Protein AF-A0A1D2AIK0-F1 (afdb_monomer)

Sequence (168 aa):
TLYAGLPWPGAHTLSAPTASLQSGNTRNRELCAKPSTPVHLSQRLKHSKLLCWPVDYLPFEWSYPAKQDRILNSGDLVNDIGPVDPSHPRDGFELSEELKTASDEVKRVFSLEFGILRDISDVKRREFVKLVQRHPYDTYSVEYKIAKMTFAVRCMKMIFANDKSART

Organism: Ornithodoros brasiliensis (NCBI:txid888526)

Structure (mmCIF, N/CA/C/O backbone):
data_AF-A0A1D2AIK0-F1
#
_entry.id   AF-A0A1D2AIK0-F1
#
loop_
_atom_site.group_PDB
_atom_site.id
_atom_site.type_symbol
_atom_site.label_atom_id
_atom_site.label_alt_id
_atom_site.label_comp_id
_atom_site.label_asym_id
_atom_site.label_entity_id
_atom_site.label_seq_id
_atom_site.pdbx_PDB_ins_code
_atom_site.Cartn_x
_atom_site.Cartn_y
_atom_site.Cartn_z
_atom_site.occupancy
_atom_site.B_iso_or_equiv
_atom_site.auth_seq_id
_atom_site.auth_comp_id
_atom_site.auth_asym_id
_atom_site.auth_atom_id
_atom_site.pdbx_PDB_model_num
ATOM 1 N N . THR A 1 1 ? 48.379 -41.560 31.886 1.00 42.00 1 THR A N 1
ATOM 2 C CA . THR A 1 1 ? 49.175 -41.194 30.693 1.00 42.00 1 THR A CA 1
ATOM 3 C C . THR A 1 1 ? 48.456 -40.047 29.998 1.00 42.00 1 THR A C 1
ATOM 5 O O . THR A 1 1 ? 47.584 -40.287 29.186 1.00 42.00 1 THR A O 1
ATOM 8 N N . LEU A 1 2 ? 48.507 -38.805 30.491 1.00 41.75 2 LEU A N 1
ATOM 9 C CA . LEU A 1 2 ? 49.609 -37.831 30.396 1.00 41.75 2 LEU A CA 1
ATOM 10 C C . LEU A 1 2 ? 50.283 -37.812 29.018 1.00 41.75 2 LEU A C 1
ATOM 12 O O . LEU A 1 2 ? 51.177 -38.614 28.783 1.00 41.75 2 LEU A O 1
ATOM 16 N N . TYR A 1 3 ? 49.892 -36.853 28.176 1.00 43.47 3 TYR A N 1
ATOM 17 C CA . TYR A 1 3 ? 50.843 -36.047 27.411 1.00 43.47 3 TYR A CA 1
ATOM 18 C C . TYR A 1 3 ? 50.361 -34.594 27.398 1.00 43.47 3 TYR A C 1
ATOM 20 O O . TYR A 1 3 ? 49.226 -34.292 27.040 1.00 43.47 3 TYR A O 1
ATOM 28 N N . ALA A 1 4 ? 51.243 -33.730 27.883 1.00 43.72 4 ALA A N 1
ATOM 29 C CA . ALA A 1 4 ? 51.109 -32.294 28.009 1.00 43.72 4 ALA A CA 1
ATOM 30 C C . ALA A 1 4 ? 52.097 -31.611 27.052 1.00 43.72 4 ALA A C 1
ATOM 32 O O . ALA A 1 4 ? 53.142 -32.183 26.747 1.00 43.72 4 ALA A O 1
ATOM 33 N N . GLY A 1 5 ? 51.796 -30.358 26.699 1.00 37.00 5 GLY A N 1
ATOM 34 C CA . GLY A 1 5 ? 52.757 -29.355 26.224 1.00 37.00 5 GLY A CA 1
ATOM 35 C C . GLY A 1 5 ? 52.9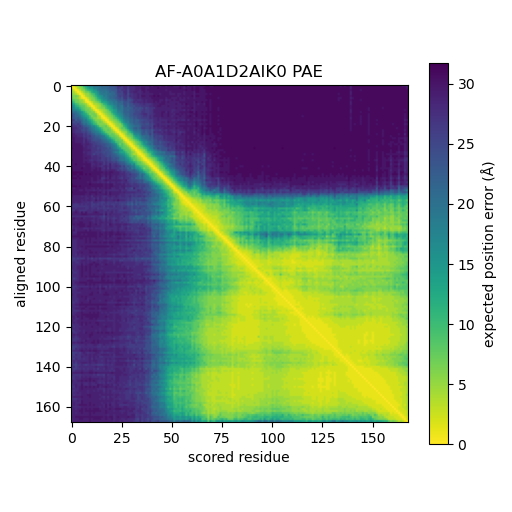46 -29.288 24.706 1.00 37.00 5 GLY A C 1
ATOM 36 O O . GLY A 1 5 ? 52.971 -30.310 24.040 1.00 37.00 5 GLY A O 1
ATOM 37 N N . LEU A 1 6 ? 53.106 -28.130 24.065 1.00 45.69 6 LEU A N 1
ATOM 38 C CA . LEU A 1 6 ? 53.248 -26.727 24.480 1.00 45.69 6 LEU A CA 1
ATOM 39 C C . LEU A 1 6 ? 52.968 -25.853 23.226 1.00 45.69 6 LEU A C 1
ATOM 41 O O . LEU A 1 6 ? 53.153 -26.338 22.108 1.00 45.69 6 LEU A O 1
ATOM 45 N N . PRO A 1 7 ? 52.560 -24.581 23.381 1.00 44.16 7 PRO A N 1
ATOM 46 C CA . PRO A 1 7 ? 52.300 -23.655 22.279 1.00 44.16 7 PRO A CA 1
ATOM 47 C C . PRO A 1 7 ? 53.577 -22.925 21.821 1.00 44.16 7 PRO A C 1
ATOM 49 O O . PRO A 1 7 ? 54.503 -22.735 22.608 1.00 44.16 7 PRO A O 1
ATOM 52 N N . TRP A 1 8 ? 53.605 -22.477 20.562 1.00 39.16 8 TRP A N 1
ATOM 53 C CA . TRP A 1 8 ? 54.673 -21.642 19.985 1.00 39.16 8 TRP A CA 1
ATOM 54 C C . TRP A 1 8 ? 54.121 -20.296 19.453 1.00 39.16 8 TRP A C 1
ATOM 56 O O . TRP A 1 8 ? 52.910 -20.164 19.275 1.00 39.16 8 TRP A O 1
ATOM 66 N N . PRO A 1 9 ? 54.987 -19.274 19.293 1.00 41.31 9 PRO A N 1
ATOM 67 C CA . PRO A 1 9 ? 54.774 -17.904 19.763 1.00 41.31 9 PRO A CA 1
ATOM 68 C C . PRO A 1 9 ? 54.474 -16.903 18.637 1.00 41.31 9 PRO A C 1
ATOM 70 O O . PRO A 1 9 ? 54.675 -17.198 17.463 1.00 41.31 9 PRO A O 1
ATOM 73 N N . GLY A 1 10 ? 54.106 -15.671 19.008 1.00 37.75 10 GLY A N 1
ATOM 74 C CA . GLY A 1 10 ? 54.251 -14.519 18.109 1.00 37.75 10 GLY A CA 1
ATOM 75 C C . GLY A 1 10 ? 53.176 -13.452 18.250 1.00 37.75 10 GLY A C 1
ATOM 76 O O . GLY A 1 10 ? 52.392 -13.234 17.333 1.00 37.75 10 GLY A O 1
ATOM 77 N N . ALA A 1 11 ? 53.138 -12.768 19.395 1.00 39.62 11 ALA A N 1
ATOM 78 C CA . ALA A 1 11 ? 52.410 -11.514 19.527 1.00 39.62 11 ALA A CA 1
ATOM 79 C C . ALA A 1 11 ? 53.192 -10.399 18.815 1.00 39.62 11 ALA A C 1
ATOM 81 O O . ALA A 1 11 ? 54.314 -10.081 19.206 1.00 39.62 11 ALA A O 1
ATOM 82 N N . HIS A 1 12 ? 52.592 -9.778 17.800 1.00 40.75 12 HIS A N 1
ATOM 83 C CA . HIS A 1 12 ? 53.059 -8.504 17.258 1.00 40.75 12 HIS A CA 1
ATOM 84 C C . HIS A 1 12 ? 52.065 -7.415 17.656 1.00 40.75 12 HIS A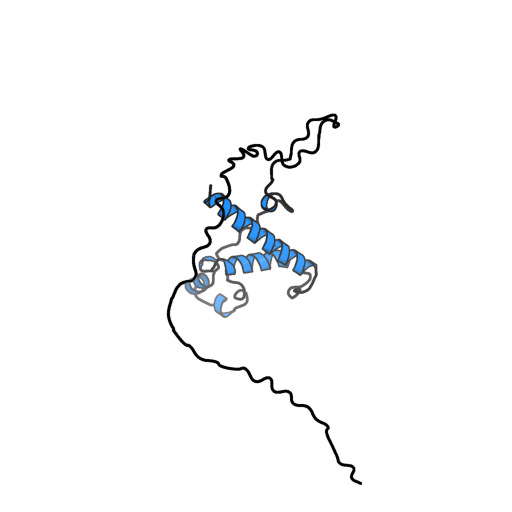 C 1
ATOM 86 O O . HIS A 1 12 ? 51.070 -7.156 16.986 1.00 40.75 12 HIS A O 1
ATOM 92 N N . THR A 1 13 ? 52.339 -6.796 18.800 1.00 43.12 13 THR A N 1
ATOM 93 C CA . THR A 1 13 ? 51.771 -5.512 19.206 1.00 43.12 13 THR A CA 1
ATOM 94 C C . THR A 1 13 ? 52.305 -4.423 18.280 1.00 43.12 13 THR A C 1
ATOM 96 O O . THR A 1 13 ? 53.480 -4.068 18.358 1.00 43.12 13 THR A O 1
ATOM 99 N N . LEU A 1 14 ? 51.455 -3.877 17.410 1.00 36.28 14 LEU A N 1
ATOM 100 C CA . LEU A 1 14 ? 51.745 -2.621 16.721 1.00 36.28 14 LEU A CA 1
ATOM 101 C C . LEU A 1 14 ? 51.377 -1.472 17.663 1.00 36.28 14 LEU A C 1
ATOM 103 O O . LEU A 1 14 ? 50.209 -1.129 17.835 1.00 36.28 14 LEU A O 1
ATOM 107 N N . SER A 1 15 ? 52.396 -0.916 18.316 1.00 36.78 15 SER A N 1
ATOM 108 C CA . SER A 1 15 ? 52.296 0.313 19.095 1.00 36.78 15 SER A CA 1
ATOM 109 C C . SER A 1 15 ? 52.038 1.502 18.169 1.00 36.78 15 SER A C 1
ATOM 111 O O . SER A 1 15 ? 52.828 1.765 17.260 1.00 36.78 15 SER A O 1
ATOM 113 N N . ALA A 1 16 ? 50.970 2.249 18.427 1.00 43.97 16 ALA A N 1
ATOM 114 C CA . ALA A 1 16 ? 50.763 3.567 17.845 1.00 43.97 16 ALA A CA 1
ATOM 115 C C . ALA A 1 16 ? 51.695 4.588 18.525 1.00 43.97 16 ALA A C 1
ATOM 117 O O . ALA A 1 16 ? 51.703 4.656 19.757 1.00 43.97 16 ALA A O 1
ATOM 118 N N . PRO A 1 17 ? 52.450 5.415 17.783 1.00 39.38 17 PRO A N 1
ATOM 119 C CA . PRO A 1 17 ? 53.106 6.567 18.373 1.00 39.38 17 PRO A CA 1
ATOM 120 C C . PRO A 1 17 ? 52.127 7.746 18.418 1.00 39.38 17 PRO A C 1
ATOM 122 O O . PRO A 1 17 ? 51.825 8.378 17.408 1.00 39.38 17 PRO A O 1
ATOM 125 N N . THR A 1 18 ? 51.649 8.067 19.617 1.00 42.75 18 THR A N 1
ATOM 126 C CA . THR A 1 18 ? 51.205 9.420 19.965 1.00 42.75 18 THR A CA 1
ATOM 127 C C . THR A 1 18 ? 52.416 10.346 19.976 1.00 42.75 18 THR A C 1
ATOM 129 O O . THR A 1 18 ? 53.314 10.168 20.798 1.00 42.75 18 THR A O 1
ATOM 132 N N . ALA A 1 19 ? 52.430 11.350 19.101 1.00 36.91 19 ALA A N 1
ATOM 133 C CA . ALA A 1 19 ? 53.359 12.469 19.185 1.00 36.91 19 ALA A CA 1
ATOM 134 C C . ALA A 1 19 ? 52.595 13.794 19.089 1.00 36.91 19 ALA A C 1
ATOM 136 O O . ALA A 1 19 ? 51.736 14.008 18.236 1.00 36.91 19 ALA A O 1
ATOM 137 N N . SER A 1 20 ? 52.915 14.629 20.063 1.00 35.78 20 SER A N 1
ATOM 138 C CA . SER A 1 20 ? 52.330 15.885 20.504 1.00 35.78 20 SER A CA 1
ATOM 139 C C . SER A 1 20 ? 52.386 17.042 19.504 1.00 35.78 20 SER A C 1
ATOM 141 O O . SER A 1 20 ? 53.324 17.173 18.723 1.00 35.78 20 SER A O 1
ATOM 143 N N . LEU A 1 21 ? 51.423 17.956 19.665 1.00 41.22 21 LEU A N 1
ATOM 144 C CA . LEU A 1 21 ? 51.456 19.356 19.233 1.00 41.22 21 LEU A CA 1
ATOM 145 C C . LEU A 1 21 ? 52.812 20.028 19.498 1.00 41.22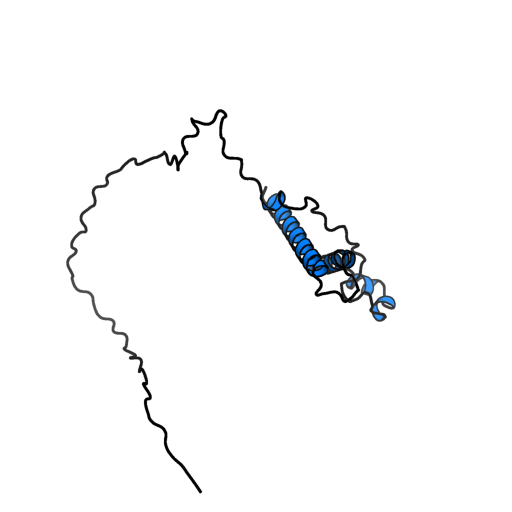 21 LEU A C 1
ATOM 147 O O . LEU A 1 21 ? 53.242 20.076 20.649 1.00 41.22 21 LEU A O 1
ATOM 151 N N . GLN A 1 22 ? 53.382 20.679 18.480 1.00 37.94 22 GLN A N 1
ATOM 152 C CA . GLN A 1 22 ? 54.176 21.895 18.670 1.00 37.94 22 GLN A CA 1
ATOM 153 C C . GLN A 1 22 ? 53.844 22.938 17.596 1.00 37.94 22 GLN A C 1
ATOM 155 O O . GLN A 1 22 ? 54.034 22.740 16.398 1.00 37.94 22 GLN A O 1
ATOM 160 N N . SER A 1 23 ? 53.314 24.054 18.092 1.00 41.62 23 SER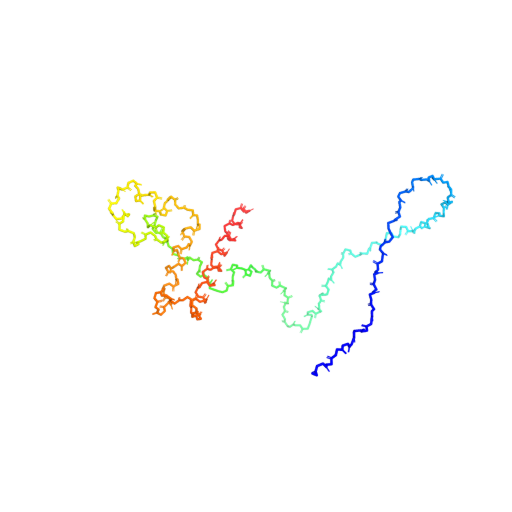 A N 1
ATOM 161 C CA . SER A 1 23 ? 53.246 25.364 17.452 1.00 41.62 23 SER A CA 1
ATOM 162 C C . SER A 1 23 ? 54.658 25.949 17.361 1.00 41.62 23 SER A C 1
ATOM 164 O O . SER A 1 23 ? 55.402 25.875 18.339 1.00 41.62 23 SER A O 1
ATOM 166 N N . GLY A 1 24 ? 55.039 26.533 16.221 1.00 31.89 24 GLY A N 1
ATOM 167 C CA . GLY A 1 24 ? 56.381 27.098 16.085 1.00 31.89 24 GLY A CA 1
ATOM 168 C C . GLY A 1 24 ? 56.753 27.658 14.716 1.00 31.89 24 GLY A C 1
ATOM 169 O O . GLY A 1 24 ? 57.531 27.060 13.992 1.00 31.89 24 GLY A O 1
ATOM 170 N N . ASN A 1 25 ? 56.267 28.869 14.460 1.00 36.59 25 ASN A N 1
ATOM 171 C CA . ASN A 1 25 ? 56.996 29.984 13.851 1.00 36.59 25 ASN A CA 1
ATOM 172 C C . ASN A 1 25 ? 57.391 29.953 12.355 1.00 36.59 25 ASN A C 1
ATOM 174 O O . ASN A 1 25 ? 58.307 29.282 11.891 1.00 36.59 25 ASN A O 1
ATOM 178 N N . THR A 1 26 ? 56.728 30.859 11.640 1.00 47.66 26 THR A N 1
ATOM 179 C CA . THR A 1 26 ? 57.065 31.436 10.341 1.00 47.66 26 THR A CA 1
ATOM 180 C C . THR A 1 26 ? 58.495 31.971 10.276 1.00 47.66 26 THR A C 1
ATOM 182 O O . THR A 1 26 ? 58.862 32.815 11.093 1.00 47.66 26 THR A O 1
ATOM 185 N N . ARG A 1 27 ? 59.246 31.602 9.230 1.00 40.19 27 ARG A N 1
ATOM 186 C CA . ARG A 1 27 ? 60.186 32.505 8.543 1.00 40.19 27 ARG A CA 1
ATOM 187 C C . ARG A 1 27 ? 60.612 31.943 7.182 1.00 40.19 27 ARG A C 1
ATOM 189 O O . ARG A 1 27 ? 61.201 30.876 7.094 1.00 40.19 27 ARG A O 1
ATOM 196 N N . ASN A 1 28 ? 60.290 32.732 6.158 1.00 47.91 28 ASN A N 1
ATOM 197 C CA . ASN A 1 28 ? 60.948 32.877 4.861 1.00 47.91 28 ASN A CA 1
ATOM 198 C C . ASN A 1 28 ? 61.292 31.604 4.081 1.00 47.91 28 ASN A C 1
ATOM 200 O O . ASN A 1 28 ? 62.388 31.061 4.182 1.00 47.91 28 ASN A O 1
ATOM 204 N N . ARG A 1 29 ? 60.396 31.247 3.158 1.00 39.62 29 ARG A N 1
ATOM 205 C CA . ARG A 1 29 ? 60.798 30.596 1.914 1.00 39.62 29 ARG A CA 1
ATOM 206 C C . ARG A 1 29 ? 60.276 31.435 0.757 1.00 39.62 29 ARG A C 1
ATOM 208 O O . ARG A 1 29 ? 59.072 31.641 0.628 1.00 39.62 29 ARG A O 1
ATOM 215 N N . GLU A 1 30 ? 61.217 31.987 0.008 1.00 45.75 30 GLU A N 1
ATOM 216 C CA . GLU A 1 30 ? 61.001 32.884 -1.119 1.00 45.75 30 GLU A CA 1
ATOM 217 C C . GLU A 1 30 ? 59.977 32.312 -2.106 1.00 45.75 30 GLU A C 1
ATOM 219 O O . GLU A 1 30 ? 60.008 31.140 -2.493 1.00 45.75 30 GLU A O 1
ATOM 224 N N . LEU A 1 31 ? 59.039 33.178 -2.478 1.00 47.22 31 LEU A N 1
ATOM 225 C CA . LEU A 1 31 ? 58.018 32.951 -3.484 1.00 47.22 31 LEU A CA 1
ATOM 226 C C . LEU A 1 31 ? 58.689 32.839 -4.857 1.00 47.22 31 LEU A C 1
ATOM 228 O O . LEU A 1 31 ? 58.931 33.848 -5.515 1.00 47.22 31 LEU A O 1
ATOM 232 N N . CYS A 1 32 ? 58.921 31.621 -5.343 1.00 46.16 32 CYS A N 1
ATOM 233 C CA . CYS A 1 32 ? 58.971 31.424 -6.788 1.00 46.16 32 CYS A CA 1
ATOM 234 C C . CYS A 1 32 ? 57.556 31.667 -7.321 1.00 46.16 32 CYS A C 1
ATOM 236 O O . CYS A 1 32 ? 56.657 30.841 -7.135 1.00 46.16 32 CYS A O 1
ATOM 238 N N . ALA A 1 33 ? 57.346 32.832 -7.935 1.00 58.56 33 ALA A N 1
ATOM 239 C CA . ALA A 1 33 ? 56.126 33.139 -8.661 1.00 58.56 33 ALA A CA 1
ATOM 240 C C . ALA A 1 33 ? 55.845 32.002 -9.653 1.00 58.56 33 ALA A C 1
ATOM 242 O O . ALA A 1 33 ? 56.693 31.651 -10.476 1.00 58.56 33 ALA A O 1
ATOM 243 N N . LYS A 1 34 ? 54.653 31.403 -9.559 1.00 55.47 34 LYS A N 1
ATOM 244 C CA . LYS A 1 34 ? 54.175 30.490 -10.599 1.00 55.47 34 LYS A CA 1
ATOM 245 C C . LYS A 1 34 ? 54.177 31.282 -11.912 1.00 55.47 34 LYS A C 1
ATOM 247 O O . LYS A 1 34 ? 53.695 32.417 -11.892 1.00 55.47 34 LYS A O 1
ATOM 252 N N . PRO A 1 35 ? 54.708 30.736 -13.021 1.00 46.72 35 PRO A N 1
ATOM 253 C CA . PRO A 1 35 ? 54.664 31.432 -14.298 1.00 46.72 35 PRO A CA 1
ATOM 254 C C . PRO A 1 35 ? 53.208 31.800 -14.581 1.00 46.72 35 PRO A C 1
ATOM 256 O O . PRO A 1 35 ? 52.327 30.938 -14.484 1.00 46.72 35 PRO A O 1
ATOM 259 N N . SER A 1 36 ? 52.950 33.083 -14.855 1.00 61.22 36 SER A N 1
ATOM 260 C CA . SER A 1 36 ? 51.636 33.504 -15.319 1.00 61.22 36 SER A CA 1
ATOM 261 C C . SER A 1 36 ? 51.382 32.731 -16.602 1.00 61.22 36 SER A C 1
ATOM 263 O O . SER A 1 36 ? 52.070 32.886 -17.612 1.00 61.22 36 SER A O 1
ATOM 265 N N . THR A 1 37 ? 50.448 31.789 -16.533 1.00 55.91 37 THR A N 1
ATOM 266 C CA . THR A 1 37 ? 49.989 31.141 -17.747 1.00 55.91 37 THR A CA 1
ATOM 267 C C . THR A 1 37 ? 49.366 32.244 -18.593 1.00 55.91 37 THR A C 1
ATOM 269 O O . THR A 1 37 ? 48.576 33.041 -18.072 1.00 55.91 37 THR A O 1
ATOM 272 N N . PRO A 1 38 ? 49.763 32.371 -19.870 1.00 49.06 38 PRO A N 1
ATOM 273 C CA . PRO A 1 38 ? 49.149 33.347 -20.743 1.00 49.06 38 PRO A CA 1
ATOM 274 C C . PRO A 1 38 ? 47.653 33.052 -20.754 1.00 49.06 38 PRO A C 1
ATOM 276 O O . PRO A 1 38 ? 47.240 31.909 -20.972 1.00 49.06 38 PRO A O 1
ATOM 279 N N . VAL A 1 39 ? 46.845 34.080 -20.491 1.00 56.09 39 VAL A N 1
ATOM 280 C CA . VAL A 1 39 ? 45.394 34.026 -20.657 1.00 56.09 39 VAL A CA 1
ATOM 281 C C . VAL A 1 39 ? 45.133 33.917 -22.154 1.00 56.09 39 VAL A C 1
ATOM 283 O O . VAL A 1 39 ? 44.826 34.888 -22.838 1.00 56.09 39 VAL A O 1
ATOM 286 N N . HIS A 1 40 ? 45.310 32.716 -22.694 1.00 43.22 40 HIS A N 1
ATOM 287 C CA . HIS A 1 40 ? 44.833 32.392 -24.015 1.00 43.22 40 HIS A CA 1
ATOM 288 C C . HIS A 1 40 ? 43.335 32.169 -23.855 1.00 43.22 40 HIS A C 1
ATOM 290 O O . HIS A 1 40 ? 42.881 31.067 -23.537 1.00 43.22 40 HIS A O 1
ATOM 296 N N . LEU A 1 41 ? 42.566 33.245 -24.045 1.00 56.31 41 LEU A N 1
ATOM 297 C CA . LEU A 1 41 ? 41.144 33.171 -24.346 1.00 56.31 41 LEU A CA 1
ATOM 298 C C . LEU A 1 41 ? 40.996 32.373 -25.641 1.00 56.31 41 LEU A C 1
ATOM 300 O O . LEU A 1 41 ? 40.811 32.922 -26.724 1.00 56.31 41 LEU A O 1
ATOM 304 N N . SER A 1 42 ? 41.081 31.047 -25.548 1.00 43.06 42 SER A N 1
ATOM 305 C CA . SER A 1 42 ? 40.530 30.220 -26.593 1.00 43.06 42 SER A CA 1
ATOM 306 C C . SER A 1 42 ? 39.028 30.351 -26.433 1.00 43.06 42 SER A C 1
ATOM 308 O O . SER A 1 42 ? 38.427 29.756 -25.538 1.00 43.06 42 SER A O 1
ATOM 310 N N . GLN A 1 43 ? 38.434 31.158 -27.301 1.00 55.34 43 GLN A N 1
ATOM 311 C CA . GLN A 1 43 ? 37.066 30.979 -27.752 1.00 55.34 43 GLN A CA 1
ATOM 312 C C . GLN A 1 43 ? 36.935 29.530 -28.265 1.00 55.34 43 GLN A C 1
ATOM 314 O O . GLN A 1 43 ? 36.999 29.268 -29.460 1.00 55.34 43 GLN A O 1
ATOM 319 N N . ARG A 1 44 ? 36.864 28.545 -27.364 1.00 46.03 44 ARG A N 1
ATOM 320 C CA . ARG A 1 44 ? 36.783 27.126 -27.711 1.00 46.03 44 ARG A CA 1
ATOM 321 C C . ARG A 1 44 ? 35.371 26.647 -27.442 1.00 46.03 44 ARG A C 1
ATOM 323 O O . ARG A 1 44 ? 35.010 26.252 -26.344 1.00 46.03 44 ARG A O 1
ATOM 330 N N . LEU A 1 45 ? 34.622 26.700 -28.539 1.00 49.44 45 LEU A N 1
ATOM 331 C CA . LEU A 1 45 ? 33.424 25.933 -28.840 1.00 49.44 45 LEU A CA 1
ATOM 332 C C . LEU A 1 45 ? 32.203 26.207 -27.959 1.00 49.44 45 LEU A C 1
ATOM 334 O O . LEU A 1 45 ? 31.722 25.353 -27.222 1.00 49.44 45 LEU A O 1
ATOM 338 N N . LYS A 1 46 ? 31.539 27.322 -28.277 1.00 50.03 46 LYS A N 1
ATOM 339 C CA . LYS A 1 46 ? 30.069 27.378 -28.336 1.00 50.03 46 LYS A CA 1
ATOM 340 C C . LYS A 1 46 ? 29.514 26.449 -29.432 1.00 50.03 46 LYS A C 1
ATOM 342 O O . LYS A 1 46 ? 28.737 26.889 -30.254 1.00 50.03 46 LYS A O 1
ATOM 347 N N . HIS A 1 47 ? 29.930 25.190 -29.494 1.00 50.88 47 HIS A N 1
ATOM 348 C CA . HIS A 1 47 ? 29.348 24.167 -30.362 1.00 50.88 47 HIS A CA 1
ATOM 349 C C . HIS A 1 47 ? 29.720 22.808 -29.775 1.00 50.88 47 HIS A C 1
ATOM 351 O O . HIS A 1 47 ? 30.491 22.058 -30.370 1.00 50.88 47 HIS A O 1
ATOM 357 N N . SER A 1 48 ? 29.182 22.457 -28.607 1.00 49.06 48 SER A N 1
ATOM 358 C CA . SER A 1 48 ? 29.112 21.046 -28.233 1.00 49.06 48 SER A CA 1
ATOM 359 C C . SER A 1 48 ? 28.060 20.375 -29.124 1.00 49.06 48 SER A C 1
ATOM 361 O O . SER A 1 48 ? 26.979 20.003 -28.674 1.00 49.06 48 SER A O 1
ATOM 363 N N . LYS A 1 49 ? 28.384 20.239 -30.418 1.00 50.72 49 LYS A N 1
ATOM 364 C CA . LYS A 1 49 ? 27.847 19.205 -31.302 1.00 50.72 49 LYS A CA 1
ATOM 365 C C . LYS A 1 49 ? 28.396 17.885 -30.760 1.00 50.72 49 LYS A C 1
ATOM 367 O O . LYS A 1 49 ? 29.338 17.316 -31.300 1.00 50.72 49 LYS A O 1
ATOM 372 N N . LEU A 1 50 ? 27.889 17.487 -29.595 1.00 51.94 50 LEU A N 1
ATOM 373 C CA . LEU A 1 50 ? 28.121 16.185 -28.995 1.00 51.94 50 LEU A CA 1
ATOM 374 C C . LEU A 1 50 ? 27.663 15.164 -30.027 1.00 51.94 50 LEU A C 1
ATOM 376 O O . LEU A 1 50 ? 26.462 15.021 -30.214 1.00 51.94 50 LEU A O 1
ATOM 380 N N . LEU A 1 51 ? 28.617 14.549 -30.729 1.00 53.03 51 LEU A N 1
ATOM 381 C CA . LEU A 1 51 ? 28.449 13.312 -31.493 1.00 53.03 51 LEU A CA 1
ATOM 382 C C . LEU A 1 51 ? 27.064 13.190 -32.154 1.00 53.03 51 LEU A C 1
ATOM 384 O O . LEU A 1 51 ? 26.301 12.272 -31.861 1.00 53.03 51 LEU A O 1
ATOM 388 N N . CYS A 1 52 ? 26.728 14.128 -33.044 1.00 54.91 52 CYS A N 1
ATOM 389 C CA . CYS A 1 52 ? 25.726 13.823 -34.053 1.00 54.91 52 CYS A CA 1
ATOM 390 C C . CYS A 1 52 ? 26.413 12.841 -35.001 1.00 54.91 52 CYS A C 1
ATOM 392 O O . CYS A 1 52 ? 27.256 13.222 -35.809 1.00 54.91 52 CYS A O 1
ATOM 394 N N . TRP A 1 53 ? 26.156 11.547 -34.808 1.00 59.44 53 TRP A N 1
ATOM 395 C CA . TRP A 1 53 ? 26.450 10.563 -35.842 1.00 59.44 53 TRP A CA 1
ATOM 396 C C . TRP A 1 53 ? 25.871 11.096 -37.156 1.00 59.44 53 TRP A C 1
ATOM 398 O O . TRP A 1 53 ? 24.744 11.595 -37.122 1.00 59.44 53 TRP A O 1
ATOM 408 N N . PRO A 1 54 ? 26.612 11.067 -38.274 1.00 67.25 54 PRO A N 1
ATOM 409 C CA . PRO A 1 54 ? 26.105 11.601 -39.527 1.00 67.25 54 PRO A CA 1
ATOM 410 C C . PRO A 1 54 ? 24.879 10.776 -39.920 1.00 67.25 54 PRO A C 1
ATOM 412 O O . PRO A 1 54 ? 24.988 9.593 -40.231 1.00 67.25 54 PRO A O 1
ATOM 415 N N . VAL A 1 55 ? 23.704 11.395 -39.818 1.00 61.75 55 VAL A N 1
ATOM 416 C CA . VAL A 1 55 ? 22.394 10.811 -40.152 1.00 61.75 55 VAL A CA 1
ATOM 417 C C . VAL A 1 55 ? 22.184 10.793 -41.673 1.00 61.75 55 VAL A C 1
ATOM 419 O O . VAL A 1 55 ? 21.233 10.202 -42.164 1.00 61.75 55 VAL A O 1
ATOM 422 N N . ASP A 1 56 ? 23.103 11.381 -42.437 1.00 68.75 56 ASP A N 1
ATOM 423 C CA . ASP A 1 56 ? 22.957 11.703 -43.860 1.00 68.75 56 ASP A CA 1
ATOM 424 C C . ASP A 1 56 ? 22.752 10.488 -44.792 1.00 68.75 56 ASP A C 1
ATOM 426 O O . ASP A 1 56 ? 22.423 10.663 -45.961 1.00 68.75 56 ASP A O 1
ATOM 430 N N . TYR A 1 57 ? 22.936 9.255 -44.304 1.00 78.62 57 TYR A N 1
ATOM 431 C CA . TYR A 1 57 ? 22.694 8.021 -45.067 1.00 78.62 57 TYR A CA 1
ATOM 432 C C . TYR A 1 57 ? 21.272 7.457 -44.910 1.00 78.62 57 TYR A C 1
ATOM 434 O O . TYR A 1 57 ? 20.906 6.513 -45.614 1.00 78.62 57 TYR A O 1
ATOM 442 N N . LEU A 1 58 ? 20.475 7.978 -43.973 1.00 81.00 58 LEU A N 1
ATOM 443 C CA . LEU A 1 58 ? 19.109 7.514 -43.749 1.00 81.00 58 LEU A CA 1
ATOM 444 C C . LEU A 1 58 ? 18.159 8.174 -44.759 1.00 81.00 58 LEU A C 1
ATOM 446 O O . LEU A 1 58 ? 18.223 9.385 -44.960 1.00 81.00 58 LEU A O 1
ATOM 450 N N . PRO A 1 59 ? 17.218 7.420 -45.358 1.00 87.00 59 PRO A N 1
ATOM 451 C CA . PRO A 1 59 ? 16.247 7.974 -46.302 1.00 87.00 59 PRO A CA 1
ATOM 452 C C . PRO A 1 59 ? 15.146 8.812 -45.619 1.00 87.00 59 PRO A C 1
ATOM 454 O O . PRO A 1 59 ? 14.148 9.144 -46.254 1.00 87.00 59 PRO A O 1
ATOM 457 N N . PHE A 1 60 ? 15.287 9.124 -44.327 1.00 83.62 60 PHE A N 1
ATOM 458 C CA . PHE A 1 60 ? 14.331 9.892 -43.534 1.00 83.62 60 PHE A CA 1
ATOM 459 C C . PHE A 1 60 ? 15.038 10.738 -42.467 1.00 83.62 60 PHE A C 1
ATOM 461 O O . PHE A 1 60 ? 16.143 10.420 -42.027 1.00 83.62 60 PHE A O 1
ATOM 468 N N . GLU A 1 61 ? 14.373 11.807 -42.026 1.00 84.06 61 GLU A N 1
ATOM 469 C CA . GLU A 1 61 ? 14.873 12.695 -40.975 1.00 84.06 61 GLU A CA 1
ATOM 470 C C . GLU A 1 61 ? 14.885 11.972 -39.616 1.00 84.06 61 GLU A C 1
ATOM 472 O O . GLU A 1 61 ? 13.837 11.654 -39.049 1.00 84.06 61 GLU A O 1
ATOM 477 N N . TRP A 1 62 ? 16.077 11.696 -39.079 1.00 81.06 62 TRP A N 1
ATOM 478 C CA . TRP A 1 62 ? 16.225 11.160 -37.725 1.00 81.06 62 TRP A CA 1
ATOM 479 C C . TRP A 1 62 ? 16.250 12.298 -36.705 1.00 81.06 62 TRP A C 1
ATOM 481 O O . TRP A 1 62 ? 17.234 13.034 -36.593 1.00 81.06 62 TRP A O 1
ATOM 491 N N . SER A 1 63 ? 15.188 12.402 -35.909 1.00 84.38 63 SER A N 1
ATOM 492 C CA . SER A 1 63 ? 15.151 13.255 -34.721 1.00 84.38 63 SER A CA 1
ATOM 493 C C . SER A 1 63 ? 15.256 12.408 -33.453 1.00 84.38 63 SER A C 1
ATOM 495 O O . SER A 1 63 ? 14.760 11.282 -33.382 1.00 84.38 63 SER A O 1
ATOM 497 N N . TYR A 1 64 ? 15.923 12.939 -32.424 1.00 80.81 64 TYR A N 1
ATOM 498 C CA . TYR A 1 64 ? 15.935 12.278 -31.121 1.00 80.81 64 TYR A CA 1
ATOM 499 C C . TYR A 1 64 ? 14.525 12.357 -30.517 1.00 80.81 64 TYR A C 1
ATOM 501 O O . TYR A 1 64 ? 13.989 13.464 -30.406 1.00 80.81 64 TYR A O 1
ATOM 509 N N . PRO A 1 65 ? 13.915 11.232 -30.103 1.00 85.81 65 PRO A N 1
ATOM 510 C CA . PRO A 1 65 ? 12.573 11.262 -29.545 1.00 85.81 65 PRO A CA 1
ATOM 511 C C . PRO A 1 65 ? 12.550 12.113 -28.274 1.00 85.81 65 PRO A C 1
ATOM 513 O O . PRO A 1 65 ? 13.467 12.060 -27.449 1.00 85.81 65 PRO A O 1
ATOM 516 N N . ALA A 1 66 ? 11.485 12.895 -28.099 1.00 86.69 66 ALA A N 1
ATOM 517 C CA . ALA A 1 66 ? 11.298 13.671 -26.881 1.00 86.69 66 ALA A CA 1
ATOM 518 C C . ALA A 1 66 ? 11.374 12.750 -25.651 1.00 86.69 66 ALA A C 1
ATOM 520 O O . ALA A 1 66 ? 10.873 11.621 -25.664 1.00 86.69 66 ALA A O 1
ATOM 521 N N . LYS A 1 67 ? 12.007 13.226 -24.572 1.00 83.56 67 LYS A N 1
ATOM 522 C CA . LYS A 1 67 ? 12.079 12.464 -23.321 1.00 83.56 67 LYS A CA 1
ATOM 523 C C . LYS A 1 67 ? 10.662 12.265 -22.785 1.00 83.56 67 LYS A C 1
ATOM 525 O O . LYS A 1 67 ? 10.005 13.228 -22.407 1.00 83.56 67 LYS A O 1
ATOM 530 N N . GLN A 1 68 ? 10.212 11.017 -22.752 1.00 84.44 68 GLN A N 1
ATOM 531 C CA . GLN A 1 68 ? 8.937 10.639 -22.152 1.00 84.44 68 GLN A CA 1
ATOM 532 C C . GLN A 1 68 ? 9.121 10.346 -20.661 1.00 84.44 68 GLN A C 1
ATOM 534 O O . GLN A 1 68 ? 10.156 9.810 -20.247 1.00 84.44 68 GLN A O 1
ATOM 539 N N . ASP A 1 69 ? 8.099 10.645 -19.858 1.00 82.88 69 ASP A N 1
ATOM 540 C CA . ASP A 1 69 ? 8.088 10.272 -18.446 1.00 82.88 69 ASP A CA 1
ATOM 541 C C . ASP A 1 69 ? 7.944 8.761 -18.303 1.00 82.88 69 ASP A C 1
ATOM 543 O O . ASP A 1 69 ? 6.852 8.198 -18.376 1.00 82.88 69 ASP A O 1
ATOM 547 N N . ARG A 1 70 ? 9.076 8.097 -18.058 1.00 81.88 70 ARG A N 1
ATOM 548 C CA . ARG A 1 70 ? 9.130 6.640 -17.894 1.00 81.88 70 ARG A CA 1
ATOM 549 C C . ARG A 1 70 ? 8.249 6.156 -16.747 1.00 81.88 70 ARG A C 1
ATOM 551 O O . ARG A 1 70 ? 7.739 5.052 -16.820 1.00 81.88 70 ARG A O 1
ATOM 558 N N . ILE A 1 71 ? 8.055 6.953 -15.698 1.00 79.50 71 ILE A N 1
ATOM 559 C CA . ILE A 1 71 ? 7.249 6.559 -14.532 1.00 79.50 71 ILE A CA 1
ATOM 560 C C . ILE A 1 71 ? 5.753 6.597 -14.866 1.00 79.50 71 ILE A C 1
ATOM 562 O O . ILE A 1 71 ? 5.039 5.645 -14.568 1.00 79.50 71 ILE A O 1
ATOM 566 N N . LEU A 1 72 ? 5.286 7.665 -15.519 1.00 77.44 72 LEU A N 1
ATOM 567 C CA . LEU A 1 72 ? 3.870 7.834 -15.857 1.00 77.44 72 LEU A CA 1
ATOM 568 C C . LEU A 1 72 ? 3.443 6.879 -16.979 1.00 77.44 72 LEU A C 1
ATOM 570 O O . LEU A 1 72 ? 2.409 6.226 -16.863 1.00 77.44 72 LEU A O 1
ATOM 574 N N . ASN A 1 73 ? 4.287 6.734 -18.004 1.00 78.75 73 ASN A N 1
ATOM 575 C CA . ASN A 1 73 ? 3.955 6.012 -19.233 1.00 78.75 73 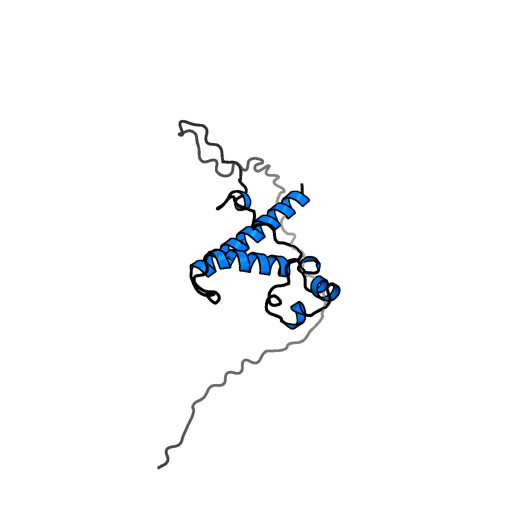ASN A CA 1
ATOM 576 C C . ASN A 1 73 ? 4.386 4.535 -19.232 1.00 78.75 73 ASN A C 1
ATOM 578 O O . ASN A 1 73 ? 4.232 3.863 -20.248 1.00 78.75 73 ASN A O 1
ATOM 582 N N . SER A 1 74 ? 4.970 4.019 -18.144 1.00 75.25 74 SER A N 1
ATOM 583 C CA . SER A 1 74 ? 5.346 2.600 -18.065 1.00 75.25 74 SER A CA 1
ATOM 584 C C . SER A 1 74 ? 4.252 1.725 -17.468 1.00 75.25 74 SER A C 1
ATOM 586 O O . SER A 1 74 ? 3.524 2.133 -16.556 1.00 75.25 74 SER A O 1
ATOM 588 N N . GLY A 1 75 ? 4.239 0.473 -17.934 1.00 76.31 75 GLY A N 1
ATOM 589 C CA . GLY A 1 75 ? 3.449 -0.611 -17.369 1.00 76.31 75 GLY A CA 1
ATOM 590 C C . GLY A 1 75 ? 1.954 -0.441 -17.605 1.00 76.31 75 GLY A C 1
ATOM 591 O O . GLY A 1 75 ? 1.523 -0.011 -18.671 1.00 76.31 75 GLY A O 1
ATOM 592 N N . ASP A 1 76 ? 1.181 -0.815 -16.592 1.00 75.56 76 ASP A N 1
ATOM 593 C CA . ASP A 1 76 ? -0.264 -0.640 -16.569 1.00 75.56 76 ASP A CA 1
ATOM 594 C C . ASP A 1 76 ? -0.621 0.848 -16.371 1.00 75.56 76 ASP A C 1
ATOM 596 O O . ASP A 1 76 ? -0.054 1.534 -15.507 1.00 75.56 76 ASP A O 1
ATOM 600 N N . LEU A 1 77 ? -1.542 1.346 -17.201 1.00 75.88 77 LEU A N 1
ATOM 601 C CA . LEU A 1 77 ? -2.074 2.711 -17.132 1.00 75.88 77 LEU A CA 1
ATOM 602 C C . LEU A 1 77 ? -3.196 2.841 -16.089 1.00 75.88 77 LEU A C 1
ATOM 604 O O . LEU A 1 77 ? -3.652 3.953 -15.815 1.00 75.88 77 LEU A O 1
ATOM 608 N N . VAL A 1 78 ? -3.626 1.732 -15.478 1.00 78.94 78 VAL A N 1
ATOM 609 C CA . VAL A 1 78 ? -4.542 1.750 -14.336 1.00 78.94 78 VAL A CA 1
ATOM 610 C C . VAL A 1 78 ? -3.801 2.271 -13.105 1.00 78.94 78 VAL A C 1
ATOM 612 O O . VAL A 1 78 ? -3.076 1.550 -12.416 1.00 78.94 78 VAL A O 1
ATOM 615 N N . ASN A 1 79 ? -3.994 3.561 -12.839 1.00 72.00 79 ASN A N 1
ATOM 616 C CA . ASN A 1 79 ? -3.440 4.238 -11.668 1.00 72.00 79 ASN A CA 1
ATOM 617 C C . ASN A 1 79 ? -4.338 4.111 -10.432 1.00 72.00 79 ASN A C 1
ATOM 619 O O . ASN A 1 79 ? -3.867 4.331 -9.319 1.00 72.00 79 ASN A O 1
ATOM 623 N N . ASP A 1 80 ? -5.615 3.776 -10.622 1.00 77.88 80 ASP A N 1
ATOM 624 C CA . ASP A 1 80 ? -6.567 3.720 -9.523 1.00 77.88 80 ASP A CA 1
ATOM 625 C C . ASP A 1 80 ? -6.425 2.409 -8.736 1.00 77.88 80 ASP A C 1
ATOM 627 O O . ASP A 1 80 ? -6.333 1.309 -9.289 1.00 77.88 80 ASP A O 1
ATOM 631 N N . ILE A 1 81 ? -6.370 2.553 -7.417 1.00 81.12 81 ILE A N 1
ATOM 632 C CA . ILE A 1 81 ? -6.294 1.456 -6.446 1.00 81.12 81 ILE A CA 1
ATOM 633 C C . ILE A 1 81 ? -7.706 1.132 -5.918 1.00 81.12 81 ILE A C 1
ATOM 635 O O . ILE A 1 81 ? -7.892 0.163 -5.190 1.00 81.12 81 ILE A O 1
ATOM 639 N N . GLY A 1 82 ? -8.712 1.903 -6.339 1.00 83.38 82 GLY A N 1
ATOM 640 C CA . GLY A 1 82 ? -10.094 1.786 -5.910 1.00 83.38 82 GLY A CA 1
ATOM 641 C C . GLY A 1 82 ? -10.396 2.702 -4.719 1.00 83.38 82 GLY A C 1
ATOM 642 O O . GLY A 1 82 ? -9.498 3.030 -3.919 1.00 83.38 82 GLY A O 1
ATOM 643 N N . PRO A 1 83 ? -11.654 3.158 -4.595 1.00 86.62 83 PRO A N 1
ATOM 644 C CA . PRO A 1 83 ? -12.105 3.898 -3.427 1.00 86.62 83 PRO A CA 1
ATOM 645 C C . PRO A 1 83 ? -12.155 2.975 -2.205 1.00 86.62 83 PRO A C 1
ATOM 647 O O . PRO A 1 83 ? -12.413 1.783 -2.332 1.00 86.62 83 PRO A O 1
ATOM 650 N N . VAL A 1 84 ? -11.918 3.541 -1.022 1.00 89.62 84 VAL A N 1
ATOM 651 C CA . VAL A 1 84 ? -12.125 2.854 0.260 1.00 89.62 84 VAL A CA 1
ATOM 652 C C . VAL A 1 84 ? -13.125 3.649 1.071 1.00 89.62 84 VAL A C 1
ATOM 654 O O . VAL A 1 84 ? -13.041 4.878 1.112 1.00 89.62 84 VAL A O 1
ATOM 657 N N . ASP A 1 85 ? -14.067 2.939 1.684 1.00 91.75 85 ASP A N 1
ATOM 658 C CA . ASP A 1 85 ? -15.068 3.535 2.556 1.00 91.75 85 ASP A CA 1
ATOM 659 C C . ASP A 1 85 ? -14.397 4.047 3.847 1.00 91.75 85 ASP A C 1
ATOM 661 O O . ASP A 1 85 ? -13.789 3.253 4.572 1.00 91.75 85 ASP A O 1
ATOM 665 N N . PRO A 1 86 ? -14.479 5.354 4.163 1.00 90.00 86 PRO A N 1
ATOM 666 C CA . PRO A 1 86 ? -13.919 5.904 5.398 1.00 90.00 86 PRO A CA 1
ATOM 667 C C . PRO A 1 86 ? -14.577 5.343 6.666 1.00 90.00 86 PRO A C 1
ATOM 669 O O . PRO A 1 86 ? -13.986 5.432 7.743 1.00 90.00 86 PRO A O 1
ATOM 672 N N . SER A 1 87 ? -15.776 4.761 6.560 1.00 92.19 87 SER A N 1
ATOM 673 C CA . SER A 1 87 ? -16.457 4.138 7.696 1.00 92.19 87 SER A CA 1
ATOM 674 C C . SER A 1 87 ? -15.840 2.794 8.106 1.00 92.19 87 SER A C 1
ATOM 676 O O . SER A 1 87 ? -16.065 2.328 9.225 1.00 92.19 87 SER A O 1
ATOM 678 N N . HIS A 1 88 ? -15.023 2.189 7.232 1.00 92.56 88 HIS A N 1
ATOM 679 C CA . HIS A 1 88 ? -14.407 0.888 7.480 1.00 92.56 88 HIS A CA 1
ATOM 680 C C . HIS A 1 88 ? -13.481 0.950 8.707 1.00 92.56 88 HIS A C 1
ATOM 682 O O . HIS A 1 88 ? -12.772 1.946 8.886 1.00 92.56 88 HIS A O 1
ATOM 688 N N . PRO A 1 89 ? -13.458 -0.075 9.577 1.00 93.69 89 PRO A N 1
ATOM 689 C CA . PRO A 1 89 ? -12.529 -0.119 10.700 1.00 93.69 89 PRO A CA 1
ATOM 690 C C . PRO A 1 89 ? -11.081 -0.255 10.216 1.00 93.69 89 PRO A C 1
ATOM 692 O O . PRO A 1 89 ? -10.801 -0.790 9.142 1.00 93.69 89 PRO A O 1
ATOM 695 N N . ARG A 1 90 ? -10.129 0.188 11.040 1.00 93.31 90 ARG A N 1
ATOM 696 C CA . ARG A 1 90 ? -8.700 -0.014 10.759 1.00 93.31 90 ARG A CA 1
ATOM 697 C C . ARG A 1 90 ? -8.344 -1.500 10.637 1.00 93.31 90 ARG A C 1
ATOM 699 O O . ARG A 1 90 ? -8.959 -2.370 11.263 1.00 93.31 90 ARG A O 1
ATOM 706 N N . ASP A 1 91 ? -7.284 -1.767 9.874 1.00 91.06 91 ASP A N 1
ATOM 707 C CA . ASP A 1 91 ? -6.674 -3.091 9.742 1.00 91.06 91 ASP A CA 1
ATOM 708 C C . ASP A 1 91 ? -6.450 -3.720 11.139 1.00 91.06 91 ASP A C 1
ATOM 710 O O . ASP A 1 91 ? -5.797 -3.141 12.007 1.00 91.06 91 ASP A O 1
ATOM 714 N N . GLY A 1 92 ? -7.061 -4.888 11.369 1.00 89.25 92 GLY A N 1
ATOM 715 C CA . GLY A 1 92 ? -6.917 -5.679 12.599 1.00 89.25 92 GLY A CA 1
ATOM 716 C C . GLY A 1 92 ? -8.078 -5.562 13.592 1.00 89.25 92 GLY A C 1
ATOM 717 O O . GLY A 1 92 ? -8.242 -6.449 14.427 1.00 89.25 92 GLY A O 1
ATOM 718 N N . PHE A 1 93 ? -8.937 -4.547 13.465 1.00 91.38 93 PHE A N 1
ATOM 719 C CA . PHE A 1 93 ? -10.076 -4.347 14.373 1.00 91.38 93 PHE A CA 1
ATOM 720 C C . PHE A 1 93 ? -11.385 -4.995 13.895 1.00 91.38 93 PHE A C 1
ATOM 722 O O . PHE A 1 93 ? -12.341 -5.091 14.661 1.00 91.38 93 PHE A O 1
ATOM 729 N N . GLU A 1 94 ? -11.420 -5.509 12.666 1.00 88.44 94 GLU A N 1
ATOM 730 C CA . GLU A 1 94 ? -12.601 -6.133 12.039 1.00 88.44 94 GLU A CA 1
ATOM 731 C C . GLU A 1 94 ? -13.187 -7.309 12.840 1.00 88.44 94 GLU A C 1
ATOM 733 O O . GLU A 1 94 ? -14.397 -7.528 12.835 1.00 88.44 94 GLU A O 1
ATOM 738 N N . LEU A 1 95 ? -12.337 -8.068 13.537 1.00 88.38 95 LEU A N 1
ATOM 739 C CA . LEU A 1 95 ? -12.733 -9.265 14.288 1.00 88.38 95 LEU A CA 1
ATOM 740 C C . LEU A 1 95 ? -12.954 -8.998 15.784 1.00 88.38 95 LEU A C 1
ATOM 742 O O . LEU A 1 95 ? -13.171 -9.936 16.544 1.00 88.38 95 LEU A O 1
ATOM 746 N N . SER A 1 96 ? -12.875 -7.743 16.229 1.00 92.25 96 SER A N 1
ATOM 747 C CA . SER A 1 96 ? -13.010 -7.422 17.651 1.00 92.25 96 SER A CA 1
ATOM 748 C C . SER A 1 96 ? -14.482 -7.381 18.081 1.00 92.25 96 SER A C 1
ATOM 750 O O . SER A 1 96 ? -15.263 -6.554 17.616 1.00 92.25 96 SER A O 1
ATOM 752 N N . GLU A 1 97 ? -14.873 -8.282 18.986 1.00 93.69 97 GLU A N 1
ATOM 753 C CA . GLU A 1 97 ? -16.244 -8.336 19.529 1.00 93.69 97 GLU A CA 1
ATOM 754 C C . GLU A 1 97 ? -16.572 -7.111 20.398 1.00 93.69 97 GLU A C 1
ATOM 756 O O . GLU A 1 97 ? -17.690 -6.591 20.379 1.00 93.69 97 GLU A O 1
ATOM 761 N N . GLU A 1 98 ? -15.560 -6.583 21.087 1.00 92.69 98 GLU A N 1
ATOM 762 C CA . GLU A 1 98 ? -15.668 -5.363 21.890 1.00 92.69 98 GLU A CA 1
ATOM 763 C C . GLU A 1 98 ? -16.067 -4.161 21.033 1.00 92.69 98 GLU A C 1
ATOM 765 O O . GLU A 1 98 ? -16.948 -3.387 21.403 1.00 92.69 98 GLU A O 1
ATOM 770 N N . LEU A 1 99 ? -15.482 -4.029 19.838 1.00 93.19 99 LEU A N 1
ATOM 771 C CA . LEU A 1 99 ? -15.782 -2.910 18.952 1.00 93.19 99 LEU A CA 1
ATOM 772 C C . LEU A 1 99 ? -17.184 -3.015 18.351 1.00 93.19 99 LEU A C 1
ATOM 774 O O . LEU A 1 99 ? -17.808 -1.990 18.094 1.00 93.19 99 LEU A O 1
ATOM 778 N N . LYS A 1 100 ? -17.721 -4.229 18.173 1.00 91.44 100 LYS A N 1
ATOM 779 C CA . LYS A 1 100 ? -19.116 -4.424 17.744 1.00 91.44 100 LYS A CA 1
ATOM 780 C C . LYS A 1 100 ? -20.102 -3.958 18.819 1.00 91.44 100 LYS A C 1
ATOM 782 O O . LYS A 1 100 ? -21.121 -3.351 18.480 1.00 91.44 100 LYS A O 1
ATOM 787 N N . THR A 1 101 ? -19.774 -4.197 20.089 1.00 95.56 101 THR A N 1
ATOM 788 C CA . THR A 1 101 ? -20.606 -3.848 21.257 1.00 95.56 101 THR A CA 1
ATOM 789 C C . THR A 1 101 ? -20.432 -2.389 21.698 1.00 95.56 101 THR A C 1
ATOM 791 O O . THR A 1 101 ? -21.314 -1.827 22.343 1.00 95.56 101 THR A O 1
ATOM 794 N N . ALA A 1 102 ? -19.319 -1.755 21.329 1.00 94.56 102 ALA A N 1
ATOM 795 C CA . ALA A 1 102 ? -19.006 -0.380 21.694 1.00 94.56 102 ALA A CA 1
ATOM 796 C C . ALA A 1 102 ? -20.015 0.651 21.149 1.00 94.56 102 ALA A C 1
ATOM 798 O O . ALA A 1 102 ? -20.731 0.414 20.168 1.00 94.56 102 ALA A O 1
ATOM 799 N N . SER A 1 103 ? -20.025 1.829 21.781 1.00 97.06 103 SER A N 1
ATOM 800 C CA . SER A 1 103 ? -20.809 2.982 21.335 1.00 97.06 103 SER A CA 1
ATOM 801 C C . SER A 1 103 ? -20.346 3.490 19.968 1.00 97.06 103 SER A C 1
ATOM 803 O O . SER A 1 103 ? -19.192 3.310 19.565 1.00 97.06 103 SER A O 1
ATOM 805 N N . ASP A 1 104 ? -21.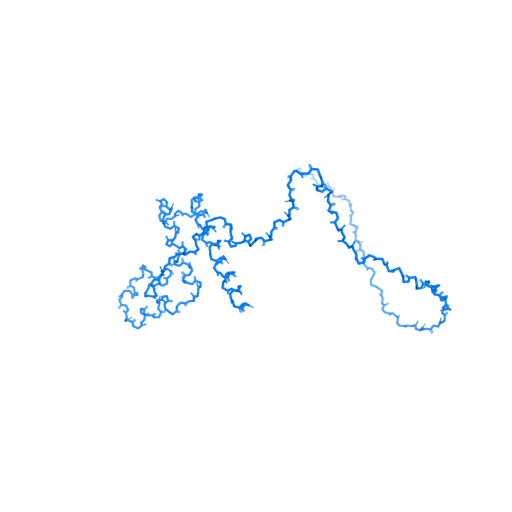248 4.165 19.257 1.00 94.31 104 ASP A N 1
ATOM 806 C CA . ASP A 1 104 ? -20.986 4.654 17.900 1.00 94.31 104 ASP A CA 1
ATOM 807 C C . ASP A 1 104 ? -19.830 5.661 17.854 1.00 94.31 104 ASP A C 1
ATOM 809 O O . ASP A 1 104 ? -19.040 5.663 16.911 1.00 94.31 104 ASP A O 1
ATOM 813 N N . GLU A 1 105 ? -19.660 6.460 18.911 1.00 95.56 105 GLU A N 1
ATOM 814 C CA . GLU A 1 105 ? -18.527 7.378 19.046 1.00 95.56 105 GLU A CA 1
ATOM 815 C C . GLU A 1 105 ? -17.186 6.635 19.068 1.00 95.56 105 GLU A C 1
ATOM 817 O O . GLU A 1 105 ? -16.244 7.037 18.384 1.00 95.56 105 GLU A O 1
ATOM 822 N N . VAL A 1 106 ? -17.107 5.520 19.803 1.00 94.69 106 VAL A N 1
ATOM 823 C CA . VAL A 1 106 ? -15.896 4.693 19.877 1.00 94.69 106 VAL A CA 1
ATOM 824 C C . VAL A 1 106 ? -15.642 4.018 18.533 1.00 94.69 106 VAL A C 1
ATOM 826 O O . VAL A 1 106 ? -14.524 4.088 18.025 1.00 94.69 106 VAL A O 1
ATOM 829 N N . LYS A 1 107 ? -16.673 3.444 17.900 1.00 94.31 107 LYS A N 1
ATOM 830 C CA . LYS A 1 107 ? -16.565 2.861 16.550 1.00 94.31 107 LYS A CA 1
ATOM 831 C C . LYS A 1 107 ? -16.013 3.863 15.542 1.00 94.31 107 LYS A C 1
ATOM 833 O O . LYS A 1 107 ? -15.143 3.512 14.749 1.00 94.31 107 LYS A O 1
ATOM 838 N N . ARG A 1 108 ? -16.456 5.120 15.625 1.00 94.31 108 ARG A N 1
ATOM 839 C CA . ARG A 1 108 ? -15.980 6.197 14.759 1.00 94.31 108 ARG A CA 1
ATOM 840 C C . ARG A 1 108 ? -14.494 6.500 14.969 1.00 94.31 108 ARG A C 1
ATOM 842 O O . ARG A 1 108 ? -13.774 6.664 14.000 1.00 94.31 108 ARG A O 1
ATOM 849 N N . VAL A 1 109 ? -13.987 6.512 16.201 1.00 94.69 109 VAL A N 1
ATOM 850 C CA . VAL A 1 109 ? -12.545 6.735 16.456 1.00 94.69 109 VAL A CA 1
ATOM 851 C C . VAL A 1 109 ? -11.666 5.640 15.825 1.00 94.69 109 VAL A C 1
ATOM 853 O O . VAL A 1 109 ? -10.549 5.910 15.370 1.00 94.69 109 VAL A O 1
ATOM 856 N N . PHE A 1 110 ? -12.176 4.408 15.768 1.00 94.44 110 PHE A N 1
ATOM 857 C CA . PHE A 1 110 ? -11.496 3.263 15.154 1.00 94.44 110 PHE A CA 1
ATOM 858 C C . PHE A 1 110 ? -11.752 3.109 13.648 1.00 94.44 110 PHE A C 1
ATOM 860 O O . PHE A 1 110 ? -11.195 2.189 13.040 1.00 94.44 110 PHE A O 1
ATOM 867 N N . SER A 1 111 ? -12.540 3.993 13.031 1.00 94.88 111 SER A N 1
ATOM 868 C CA . SER A 1 111 ? -12.730 4.000 11.582 1.00 94.88 111 SER A CA 1
ATOM 869 C C . SER A 1 111 ? -11.517 4.589 10.853 1.00 94.88 111 SER A C 1
ATOM 871 O O . SER A 1 111 ? -10.623 5.210 11.447 1.00 94.88 111 SER A O 1
ATOM 873 N N . LEU A 1 112 ? -11.477 4.379 9.538 1.00 95.12 112 LEU A N 1
ATOM 874 C CA . LEU A 1 112 ? -10.480 4.964 8.647 1.00 95.12 112 LEU A CA 1
ATOM 875 C C . LEU A 1 112 ? -10.609 6.486 8.523 1.00 95.12 112 LEU A C 1
ATOM 877 O O . LEU A 1 112 ? -9.614 7.131 8.203 1.00 95.12 112 LEU A O 1
ATOM 881 N N . GLU A 1 113 ? -11.775 7.065 8.823 1.00 94.31 113 GLU A N 1
ATOM 882 C CA . GLU A 1 113 ? -11.991 8.519 8.871 1.00 94.31 113 GLU A CA 1
ATOM 883 C C . GLU A 1 113 ? -10.995 9.212 9.815 1.00 94.31 113 GLU A C 1
ATOM 885 O O . GLU A 1 113 ? -10.421 10.244 9.472 1.00 94.31 113 GLU A O 1
ATOM 890 N N . PHE A 1 114 ? -10.737 8.609 10.979 1.00 94.44 114 PHE A N 1
ATOM 891 C CA . PHE A 1 114 ? -9.760 9.093 11.964 1.00 94.44 114 PHE A CA 1
ATOM 892 C C . PHE A 1 114 ? -8.377 8.435 11.799 1.00 94.44 114 PHE A C 1
ATOM 894 O O . PHE A 1 114 ? -7.474 8.637 12.620 1.00 94.44 114 PHE A O 1
ATOM 901 N N . GLY A 1 115 ? -8.213 7.606 10.766 1.00 90.88 115 GLY A N 1
ATOM 902 C CA . GLY A 1 115 ? -6.990 6.889 10.429 1.00 90.88 115 GLY A CA 1
ATOM 903 C C . GLY A 1 115 ? -5.916 7.776 9.807 1.00 90.88 115 GLY A C 1
ATOM 904 O O . GLY A 1 115 ? -6.186 8.838 9.249 1.00 90.88 115 GLY A O 1
ATOM 905 N N . ILE A 1 116 ? -4.664 7.322 9.877 1.00 93.56 116 ILE A N 1
ATOM 906 C CA . ILE A 1 116 ? -3.575 7.941 9.108 1.00 93.56 116 ILE A CA 1
ATOM 907 C C . ILE A 1 116 ? -3.531 7.367 7.686 1.00 93.56 116 ILE A C 1
ATOM 909 O O . ILE A 1 116 ? -4.056 6.289 7.417 1.00 93.56 116 ILE A O 1
ATOM 913 N N . LEU A 1 117 ? -2.821 8.035 6.769 1.00 90.06 117 LEU A N 1
ATOM 914 C CA . LEU A 1 117 ? -2.656 7.569 5.380 1.00 90.06 117 LEU A CA 1
ATOM 915 C C . LEU A 1 117 ? -2.144 6.123 5.275 1.00 90.06 117 LEU A C 1
ATOM 917 O O . LEU A 1 117 ? -2.491 5.402 4.339 1.00 90.06 117 LEU A O 1
ATOM 921 N N . ARG A 1 118 ? -1.322 5.693 6.240 1.00 91.94 118 ARG A N 1
ATOM 922 C CA . ARG A 1 118 ? -0.839 4.314 6.322 1.00 91.94 118 ARG A CA 1
ATOM 923 C C . ARG A 1 118 ? -1.978 3.321 6.549 1.00 91.94 118 ARG A C 1
ATOM 925 O O . ARG A 1 118 ? -1.995 2.307 5.866 1.00 91.94 118 ARG A O 1
ATOM 932 N N . ASP A 1 119 ? -2.926 3.634 7.428 1.00 94.12 119 ASP A N 1
ATOM 933 C CA . ASP A 1 119 ? -4.052 2.751 7.754 1.00 94.12 119 ASP A CA 1
ATOM 934 C C . ASP A 1 119 ? -4.931 2.531 6.517 1.00 94.12 119 ASP A C 1
ATOM 936 O O . ASP A 1 119 ? -5.282 1.400 6.184 1.00 94.12 119 ASP A O 1
ATOM 940 N N . ILE A 1 120 ? -5.195 3.609 5.770 1.00 93.19 120 ILE A N 1
ATOM 941 C CA . ILE A 1 120 ? -5.930 3.558 4.499 1.00 93.19 120 ILE A CA 1
ATOM 942 C C . ILE A 1 120 ? -5.174 2.691 3.482 1.00 93.19 120 ILE A C 1
ATOM 944 O O . ILE A 1 120 ? -5.766 1.844 2.814 1.00 93.19 120 ILE A O 1
ATOM 948 N N . SER A 1 121 ? -3.858 2.889 3.359 1.00 92.38 121 SER A N 1
ATOM 949 C CA . SER A 1 121 ? -3.013 2.109 2.448 1.00 92.38 121 SER A CA 1
ATOM 950 C C . SER A 1 121 ? -2.970 0.625 2.823 1.00 92.38 121 SER A C 1
ATOM 952 O O . SER A 1 121 ? -3.018 -0.230 1.941 1.00 92.38 121 SER A O 1
ATOM 954 N N . ASP A 1 122 ? -2.930 0.300 4.115 1.00 93.50 122 ASP A N 1
ATOM 955 C CA . ASP A 1 122 ? -2.904 -1.079 4.596 1.00 93.50 122 ASP A CA 1
ATOM 956 C C . ASP A 1 122 ? -4.220 -1.813 4.302 1.00 93.50 122 ASP A C 1
ATOM 958 O O . ASP A 1 122 ? -4.172 -2.932 3.779 1.00 93.50 122 ASP A O 1
ATOM 962 N N . VAL A 1 123 ? -5.373 -1.159 4.500 1.00 94.19 123 VAL A N 1
ATOM 963 C CA . VAL A 1 123 ? -6.684 -1.706 4.101 1.00 94.19 123 VAL A CA 1
ATOM 964 C C . VAL A 1 123 ? -6.746 -1.921 2.588 1.00 94.19 123 VAL A C 1
ATOM 966 O O . VAL A 1 123 ? -7.006 -3.040 2.142 1.00 94.19 123 VAL A O 1
ATOM 969 N N . LYS A 1 124 ? -6.385 -0.909 1.784 1.00 93.88 124 LYS A N 1
ATOM 970 C CA . LYS A 1 124 ? -6.340 -1.033 0.315 1.00 93.88 124 LYS A CA 1
ATOM 971 C C . LYS A 1 124 ? -5.438 -2.175 -0.144 1.00 93.88 124 LYS A C 1
ATOM 973 O O . LYS A 1 124 ? -5.799 -2.951 -1.025 1.00 93.88 124 LYS A O 1
ATOM 978 N N . ARG A 1 125 ? -4.250 -2.297 0.450 1.00 94.06 125 ARG A N 1
ATOM 979 C CA . ARG A 1 125 ? -3.278 -3.344 0.120 1.00 94.06 125 ARG A CA 1
ATOM 980 C C . ARG A 1 125 ? -3.844 -4.720 0.416 1.00 94.06 125 ARG A C 1
ATOM 982 O O . ARG A 1 125 ? -3.656 -5.642 -0.374 1.00 94.06 125 ARG A O 1
ATOM 989 N N . ARG A 1 126 ? -4.489 -4.871 1.569 1.00 93.19 126 ARG A N 1
ATOM 990 C CA . ARG A 1 126 ? -5.089 -6.129 1.996 1.00 93.19 126 ARG A CA 1
ATOM 991 C C . ARG A 1 126 ? -6.205 -6.549 1.043 1.00 93.19 126 ARG A C 1
ATOM 993 O O . ARG A 1 126 ? -6.183 -7.686 0.585 1.00 93.19 126 ARG A O 1
ATOM 1000 N N . GLU A 1 127 ? -7.121 -5.646 0.703 1.00 92.94 127 GLU A N 1
ATOM 10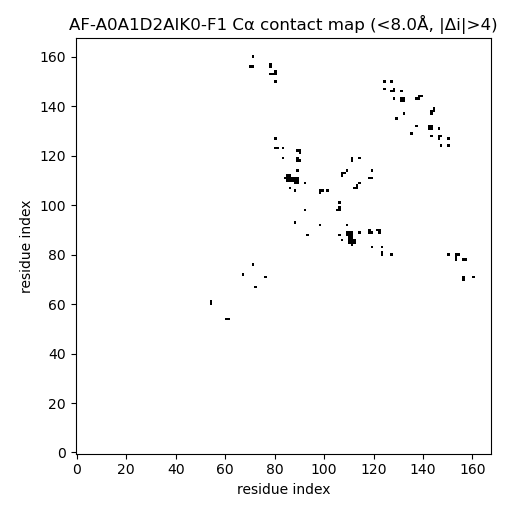01 C CA . GLU A 1 127 ? -8.194 -5.914 -0.263 1.00 92.94 127 GLU A CA 1
ATOM 1002 C C . GLU A 1 127 ? -7.639 -6.262 -1.644 1.00 92.94 127 GLU A C 1
ATOM 1004 O O . GLU A 1 127 ? -8.032 -7.266 -2.234 1.00 92.94 127 GLU A O 1
ATOM 1009 N N . PHE A 1 128 ? -6.655 -5.495 -2.118 1.00 93.81 128 PHE A N 1
ATOM 1010 C CA . PHE A 1 128 ? -6.010 -5.718 -3.408 1.00 93.81 128 PHE A CA 1
ATOM 1011 C C . PHE A 1 128 ? -5.359 -7.101 -3.501 1.00 93.81 128 PHE A C 1
ATOM 1013 O O . PHE A 1 128 ? -5.508 -7.818 -4.488 1.00 93.81 128 PHE A O 1
ATOM 1020 N N . VAL A 1 129 ? -4.634 -7.494 -2.456 1.00 95.06 129 VAL A N 1
ATOM 1021 C CA . VAL A 1 129 ? -3.934 -8.778 -2.409 1.00 95.06 129 VAL A CA 1
ATOM 1022 C C . VAL A 1 129 ? -4.907 -9.946 -2.233 1.00 95.06 129 VAL A C 1
ATOM 1024 O O . VAL A 1 129 ? -4.684 -11.008 -2.816 1.00 95.06 129 VAL A O 1
ATOM 1027 N N . LYS A 1 130 ? -6.011 -9.750 -1.503 1.00 94.19 130 LYS A N 1
ATOM 1028 C CA . LYS A 1 130 ? -7.060 -10.762 -1.300 1.00 94.19 130 LYS A CA 1
ATOM 1029 C C . LYS A 1 130 ? -7.658 -11.266 -2.619 1.00 94.19 130 LYS A C 1
ATOM 1031 O O . LYS A 1 130 ? -8.078 -12.415 -2.678 1.00 94.19 130 LYS A O 1
ATOM 1036 N N . LEU A 1 131 ? -7.634 -10.454 -3.681 1.00 93.25 131 LEU A N 1
ATOM 1037 C CA . LEU A 1 131 ? -8.086 -10.842 -5.026 1.00 93.25 131 LEU A CA 1
ATOM 1038 C C . LEU A 1 131 ? -7.256 -11.973 -5.651 1.00 93.25 131 LEU A C 1
ATOM 1040 O O . LEU A 1 131 ? -7.761 -12.703 -6.498 1.00 93.25 131 LEU A O 1
ATOM 1044 N N . VAL A 1 132 ? -5.984 -12.097 -5.267 1.00 94.81 132 VAL A N 1
ATOM 1045 C CA . VAL A 1 132 ? -5.033 -13.041 -5.879 1.00 94.81 132 VAL A CA 1
ATOM 1046 C C . VAL A 1 132 ? -4.599 -14.141 -4.902 1.00 94.81 132 VAL A C 1
ATOM 1048 O O . VAL A 1 132 ? -3.940 -15.105 -5.289 1.00 94.81 132 VAL A O 1
ATOM 1051 N N . GLN A 1 133 ? -4.956 -14.018 -3.623 1.00 94.94 133 GLN A N 1
ATOM 1052 C CA . GLN A 1 133 ? -4.629 -15.011 -2.604 1.00 94.94 133 GLN A CA 1
ATOM 1053 C C . GLN A 1 133 ? -5.390 -16.322 -2.819 1.00 94.94 133 GLN A C 1
ATOM 1055 O O . GLN A 1 13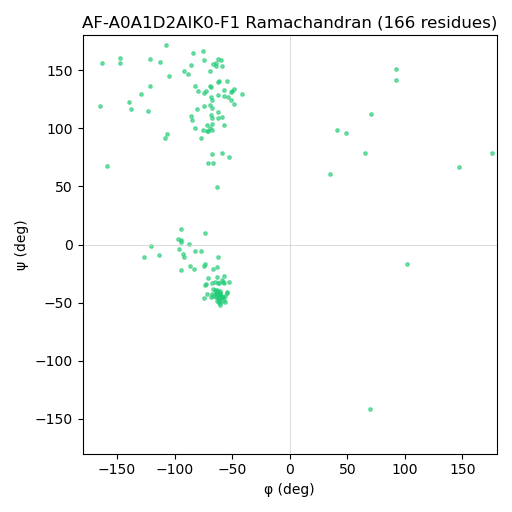3 ? -6.603 -16.329 -3.013 1.00 94.94 133 GLN A O 1
ATOM 1060 N N . ARG A 1 134 ? -4.685 -17.456 -2.688 1.00 94.50 134 ARG A N 1
ATOM 1061 C CA . ARG A 1 134 ? -5.315 -18.790 -2.705 1.00 94.50 134 ARG A CA 1
ATOM 1062 C C . ARG A 1 134 ? -6.072 -19.100 -1.414 1.00 94.50 134 ARG A C 1
ATOM 1064 O O . ARG A 1 134 ? -7.076 -19.802 -1.433 1.00 94.50 134 ARG A O 1
ATOM 1071 N N . HIS A 1 135 ? -5.548 -18.620 -0.289 1.00 94.75 135 HIS A N 1
ATOM 1072 C CA . HIS A 1 135 ? -6.119 -18.787 1.043 1.00 94.75 135 HIS A CA 1
ATOM 1073 C C . HIS A 1 135 ? -5.807 -17.551 1.907 1.00 94.75 135 HIS A C 1
ATOM 1075 O O . HIS A 1 135 ? -4.860 -16.826 1.601 1.00 94.75 135 HIS A O 1
ATOM 1081 N N . PRO A 1 136 ? -6.539 -17.306 3.013 1.00 91.75 136 PRO A N 1
ATOM 1082 C CA . PRO A 1 136 ? -6.409 -16.069 3.800 1.00 91.75 136 PRO A CA 1
ATOM 1083 C C . PRO A 1 136 ? -4.999 -15.798 4.349 1.00 91.75 136 PRO A C 1
ATOM 1085 O O . PRO A 1 136 ? -4.574 -14.654 4.467 1.00 91.75 136 PRO A O 1
ATOM 1088 N N . TYR A 1 137 ? -4.258 -16.860 4.665 1.00 93.81 137 TYR A N 1
ATOM 1089 C CA . TYR A 1 137 ? -2.891 -16.783 5.195 1.00 93.81 137 TYR A CA 1
ATOM 1090 C C . TYR A 1 137 ? -1.797 -16.899 4.119 1.00 93.81 137 TYR A C 1
ATOM 1092 O O . TYR A 1 137 ? -0.630 -17.124 4.445 1.00 93.81 137 TYR A O 1
ATOM 1100 N N . ASP A 1 138 ? -2.151 -16.787 2.834 1.00 95.00 138 ASP A N 1
ATOM 1101 C CA . ASP A 1 138 ? -1.190 -16.884 1.736 1.00 95.00 138 ASP A CA 1
ATOM 1102 C C . ASP A 1 138 ? -0.374 -15.590 1.645 1.00 95.00 138 ASP A C 1
ATOM 1104 O O . ASP A 1 138 ? -0.826 -14.572 1.118 1.00 95.00 138 ASP A O 1
ATOM 1108 N N . THR A 1 139 ? 0.824 -15.625 2.225 1.00 95.00 139 THR A N 1
ATOM 1109 C CA . THR A 1 139 ? 1.729 -14.470 2.357 1.00 95.00 139 THR A CA 1
ATOM 1110 C C . THR A 1 139 ? 3.081 -14.680 1.677 1.00 95.00 139 THR A C 1
ATOM 1112 O O . THR A 1 139 ? 3.930 -13.785 1.687 1.00 95.00 139 THR A O 1
ATOM 1115 N N . TYR A 1 140 ? 3.303 -15.855 1.084 1.00 95.56 140 TYR A N 1
ATOM 1116 C CA . TYR A 1 140 ? 4.594 -16.246 0.508 1.00 95.56 140 TYR A CA 1
ATOM 1117 C C . TYR A 1 140 ? 4.520 -16.706 -0.946 1.00 95.56 140 TYR A C 1
ATOM 1119 O O . TYR A 1 140 ? 5.581 -16.828 -1.576 1.00 95.56 140 TYR A O 1
ATOM 1127 N N . SER A 1 141 ? 3.315 -16.916 -1.487 1.00 96.69 141 SER A N 1
ATOM 1128 C CA . SER A 1 141 ? 3.132 -17.256 -2.892 1.00 96.69 141 SER A CA 1
ATOM 1129 C C . SER A 1 141 ? 3.672 -16.179 -3.832 1.00 96.69 141 SER A C 1
ATOM 1131 O O . SER A 1 141 ? 3.889 -15.016 -3.468 1.00 96.69 141 SER A O 1
ATOM 1133 N N . VAL A 1 142 ? 3.939 -16.589 -5.070 1.00 97.44 142 VAL A N 1
ATOM 1134 C CA . VAL A 1 142 ? 4.436 -15.688 -6.113 1.00 97.44 142 VAL A CA 1
ATOM 1135 C C . VAL A 1 142 ? 3.372 -14.644 -6.441 1.00 97.44 142 VAL A C 1
ATOM 1137 O O . VAL A 1 142 ? 3.683 -13.465 -6.565 1.00 97.44 142 VAL A O 1
ATOM 1140 N N . GLU A 1 143 ? 2.112 -15.059 -6.479 1.00 96.56 143 GLU A N 1
ATOM 1141 C CA . GLU A 1 143 ? 0.943 -14.221 -6.708 1.00 96.56 143 GLU A CA 1
ATOM 1142 C C . GLU A 1 143 ? 0.820 -13.126 -5.652 1.00 96.56 143 GLU A C 1
ATOM 1144 O O . GLU A 1 143 ? 0.718 -11.947 -5.995 1.00 96.56 143 GLU A O 1
ATOM 1149 N N . TYR A 1 144 ? 0.923 -13.498 -4.371 1.00 97.12 144 TYR A N 1
ATOM 1150 C CA . TYR A 1 144 ? 0.927 -12.544 -3.266 1.00 97.12 144 TYR A CA 1
ATOM 1151 C C . TYR A 1 144 ? 2.053 -11.517 -3.421 1.00 97.12 144 TYR A C 1
ATOM 1153 O O . TYR A 1 144 ? 1.831 -10.311 -3.289 1.00 97.12 144 TYR A O 1
ATOM 1161 N N . LYS A 1 145 ? 3.274 -11.979 -3.721 1.00 96.69 145 LYS A N 1
ATOM 1162 C CA . LYS A 1 145 ? 4.444 -11.103 -3.884 1.00 96.69 145 LYS A CA 1
ATOM 1163 C C . LYS A 1 145 ? 4.265 -10.141 -5.054 1.00 96.69 145 LYS A C 1
ATOM 1165 O O . LYS A 1 145 ? 4.516 -8.949 -4.882 1.00 96.69 145 LYS A O 1
ATOM 1170 N N . ILE A 1 146 ? 3.794 -10.635 -6.200 1.00 96.12 146 ILE A N 1
ATOM 1171 C CA . ILE A 1 146 ? 3.500 -9.814 -7.379 1.00 96.12 146 ILE A CA 1
ATOM 1172 C C . ILE A 1 146 ? 2.436 -8.774 -7.030 1.00 96.12 146 ILE A C 1
ATOM 1174 O O . ILE A 1 146 ? 2.680 -7.587 -7.221 1.00 96.12 146 ILE A O 1
ATOM 1178 N N . ALA A 1 147 ? 1.300 -9.176 -6.455 1.00 95.12 147 ALA A N 1
ATOM 1179 C CA . ALA A 1 147 ? 0.229 -8.253 -6.083 1.00 95.12 147 ALA A CA 1
ATOM 1180 C C . ALA A 1 147 ? 0.717 -7.175 -5.100 1.00 95.12 147 ALA A C 1
ATOM 1182 O O . ALA A 1 147 ? 0.484 -5.984 -5.309 1.00 95.12 147 ALA A O 1
ATOM 1183 N N . LYS A 1 148 ? 1.479 -7.567 -4.072 1.00 95.44 148 LYS A N 1
ATOM 1184 C CA . LYS A 1 148 ? 2.067 -6.639 -3.097 1.00 95.44 148 LYS A CA 1
ATOM 1185 C C . LYS A 1 148 ? 3.021 -5.633 -3.752 1.00 95.44 148 LYS A C 1
ATOM 1187 O O . LYS A 1 148 ? 2.973 -4.449 -3.423 1.00 95.44 148 LYS A O 1
ATOM 1192 N N . MET A 1 149 ? 3.890 -6.083 -4.660 1.00 94.88 149 MET A N 1
ATOM 1193 C CA . MET A 1 149 ? 4.812 -5.201 -5.387 1.00 94.88 149 MET A CA 1
ATOM 1194 C C . MET A 1 149 ? 4.064 -4.262 -6.335 1.00 94.88 149 MET A C 1
ATOM 1196 O O . MET A 1 149 ? 4.339 -3.064 -6.346 1.00 94.88 149 MET A O 1
ATOM 1200 N N . THR A 1 150 ? 3.083 -4.777 -7.077 1.00 92.81 150 THR A N 1
ATOM 1201 C CA . THR A 1 150 ? 2.232 -3.991 -7.980 1.00 92.81 150 THR A CA 1
ATOM 1202 C C . THR A 1 150 ? 1.499 -2.886 -7.229 1.00 92.81 150 THR A C 1
ATOM 1204 O O . THR A 1 150 ? 1.510 -1.736 -7.665 1.00 92.81 150 THR A O 1
ATOM 1207 N N . PHE A 1 151 ? 0.929 -3.205 -6.066 1.00 93.31 151 PHE A N 1
ATOM 1208 C CA . PHE A 1 151 ? 0.291 -2.223 -5.195 1.00 93.31 151 PHE A CA 1
ATOM 1209 C C . PHE A 1 151 ? 1.254 -1.093 -4.809 1.00 93.31 151 PHE A C 1
ATOM 1211 O O . PHE A 1 151 ? 0.938 0.082 -4.988 1.00 93.31 151 PHE A O 1
ATOM 1218 N N . ALA A 1 152 ? 2.464 -1.437 -4.352 1.00 91.75 152 ALA A N 1
ATOM 1219 C CA . ALA A 1 152 ? 3.471 -0.448 -3.974 1.00 91.75 152 ALA A CA 1
ATOM 1220 C C . ALA A 1 152 ? 3.863 0.462 -5.150 1.00 91.75 152 ALA A C 1
ATOM 1222 O O . ALA A 1 152 ? 3.974 1.677 -4.980 1.00 91.75 152 ALA A O 1
ATOM 1223 N N . VAL A 1 153 ? 4.028 -0.102 -6.352 1.00 90.56 153 VAL A N 1
ATOM 1224 C CA . VAL A 1 153 ? 4.309 0.673 -7.571 1.00 90.56 153 VAL A CA 1
ATOM 1225 C C . VAL A 1 153 ? 3.176 1.652 -7.875 1.00 90.56 153 VAL A C 1
ATOM 1227 O O . VAL A 1 153 ? 3.453 2.821 -8.140 1.00 90.56 153 VAL A O 1
ATOM 1230 N N . ARG A 1 154 ? 1.912 1.221 -7.784 1.00 90.06 154 ARG A N 1
ATOM 1231 C CA . ARG A 1 154 ? 0.752 2.103 -7.997 1.00 90.06 154 ARG A CA 1
ATOM 1232 C C . ARG A 1 154 ? 0.704 3.239 -6.972 1.00 90.06 154 ARG A C 1
ATOM 1234 O O . ARG A 1 154 ? 0.551 4.392 -7.367 1.00 90.06 154 ARG A O 1
ATOM 1241 N N . CYS A 1 155 ? 0.943 2.957 -5.688 1.00 88.56 155 CYS A N 1
ATOM 1242 C CA . CYS A 1 155 ? 1.029 3.997 -4.657 1.00 88.56 155 CYS A CA 1
ATOM 1243 C C . CYS A 1 155 ? 2.133 5.021 -4.957 1.00 88.56 155 CYS A C 1
ATOM 1245 O O . CYS A 1 155 ? 1.899 6.225 -4.867 1.00 88.56 155 CYS A O 1
ATOM 1247 N N . MET A 1 156 ? 3.325 4.561 -5.349 1.00 87.25 156 MET A N 1
ATOM 1248 C CA . MET A 1 156 ? 4.429 5.455 -5.710 1.00 87.25 156 MET A CA 1
ATOM 1249 C C . MET A 1 156 ? 4.099 6.310 -6.940 1.00 87.25 156 MET A C 1
ATOM 1251 O O . MET A 1 156 ? 4.397 7.503 -6.938 1.00 87.25 156 MET A O 1
ATOM 1255 N N . LYS A 1 157 ? 3.444 5.738 -7.964 1.00 86.56 157 LYS A N 1
ATOM 1256 C CA . LYS A 1 157 ? 2.977 6.492 -9.143 1.00 86.56 157 LYS A CA 1
ATOM 1257 C C . LYS A 1 157 ? 1.987 7.593 -8.750 1.00 86.56 157 LYS A C 1
ATOM 1259 O O . LYS A 1 157 ? 2.129 8.709 -9.241 1.00 86.56 157 LYS A O 1
ATOM 1264 N N . MET A 1 158 ? 1.042 7.311 -7.848 1.00 86.56 158 MET A N 1
ATOM 1265 C CA . MET A 1 158 ? 0.091 8.314 -7.351 1.00 86.56 158 MET A CA 1
ATOM 1266 C C . MET A 1 158 ? 0.789 9.473 -6.628 1.00 86.56 158 MET A C 1
ATOM 1268 O O . MET A 1 158 ? 0.520 10.631 -6.937 1.00 86.56 158 MET A O 1
ATOM 1272 N N . ILE A 1 159 ? 1.708 9.176 -5.703 1.00 86.44 159 ILE A N 1
ATOM 1273 C CA . ILE A 1 159 ? 2.454 10.209 -4.962 1.00 86.44 159 ILE A CA 1
ATOM 1274 C C . ILE A 1 159 ? 3.272 11.069 -5.932 1.00 86.44 159 ILE A C 1
ATOM 1276 O O . ILE A 1 159 ? 3.201 12.293 -5.887 1.00 86.44 159 ILE A O 1
ATOM 1280 N N . PHE A 1 160 ? 3.979 10.436 -6.871 1.00 86.56 160 PHE A N 1
ATOM 1281 C CA . PHE A 1 160 ? 4.777 11.146 -7.868 1.00 86.56 160 PHE A CA 1
ATOM 1282 C C . PHE A 1 160 ? 3.930 12.052 -8.776 1.00 86.56 160 PHE A C 1
ATOM 1284 O O . PHE A 1 160 ? 4.338 13.170 -9.094 1.00 86.56 160 PHE A O 1
ATOM 1291 N N . ALA A 1 161 ? 2.752 11.586 -9.201 1.00 85.06 161 ALA A N 1
ATOM 1292 C CA . ALA A 1 161 ? 1.829 12.385 -10.002 1.00 85.06 161 ALA A CA 1
ATOM 1293 C C . ALA A 1 161 ? 1.313 13.606 -9.223 1.00 85.06 161 ALA A C 1
ATOM 1295 O O . ALA A 1 161 ? 1.310 14.712 -9.768 1.00 85.06 161 ALA A O 1
ATOM 1296 N N . ASN A 1 162 ? 0.960 13.425 -7.946 1.00 85.81 162 ASN A N 1
ATOM 1297 C CA . ASN A 1 162 ? 0.539 14.516 -7.067 1.00 85.81 162 ASN A CA 1
ATOM 1298 C C . ASN A 1 162 ? 1.657 15.556 -6.891 1.00 85.81 162 ASN A C 1
ATOM 1300 O O . ASN A 1 162 ? 1.418 16.744 -7.104 1.00 85.81 162 ASN A O 1
ATOM 1304 N N . ASP A 1 163 ? 2.888 15.123 -6.611 1.00 87.56 163 ASP A N 1
ATOM 1305 C CA . ASP A 1 163 ? 4.045 16.016 -6.460 1.00 87.56 163 ASP A CA 1
ATOM 1306 C C . ASP A 1 163 ? 4.337 16.812 -7.737 1.00 87.56 163 ASP A C 1
ATOM 1308 O O . ASP A 1 163 ? 4.670 17.998 -7.685 1.00 87.56 163 ASP A O 1
ATOM 1312 N N . LYS A 1 164 ? 4.203 16.169 -8.904 1.00 84.94 164 LYS A N 1
ATOM 1313 C CA . LYS A 1 164 ? 4.367 16.836 -10.198 1.00 84.94 164 LYS A CA 1
ATOM 1314 C C . LYS A 1 164 ? 3.292 17.903 -10.407 1.00 84.94 164 LYS A C 1
ATOM 1316 O O . LYS A 1 164 ? 3.636 19.008 -10.816 1.00 84.94 164 LYS A O 1
ATOM 1321 N N . SER A 1 165 ? 2.033 17.579 -10.103 1.00 81.12 165 SER A N 1
ATOM 1322 C CA . SER A 1 165 ? 0.903 18.508 -10.230 1.00 81.12 165 SER A CA 1
ATOM 1323 C C . SER A 1 165 ? 0.992 19.700 -9.276 1.00 81.12 165 SER A C 1
ATOM 1325 O O . SER A 1 165 ? 0.589 20.794 -9.639 1.00 81.12 165 SER A O 1
ATOM 1327 N N . ALA A 1 166 ? 1.573 19.515 -8.087 1.00 84.00 166 ALA A N 1
ATOM 1328 C CA . ALA A 1 166 ? 1.764 20.585 -7.110 1.00 84.00 166 ALA A CA 1
ATOM 1329 C C . ALA A 1 166 ? 2.889 21.564 -7.491 1.00 84.00 166 ALA A C 1
ATOM 1331 O O . ALA A 1 166 ? 2.987 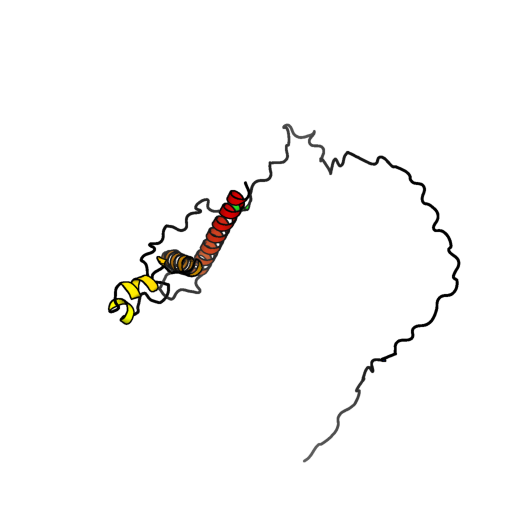22.649 -6.921 1.00 84.00 166 ALA A O 1
ATOM 1332 N N . ARG A 1 167 ? 3.783 21.164 -8.405 1.00 77.44 167 ARG A N 1
ATOM 1333 C CA . ARG A 1 167 ? 4.949 21.956 -8.821 1.00 77.44 167 ARG A CA 1
ATOM 1334 C C . ARG A 1 167 ? 4.689 22.795 -10.079 1.00 77.44 167 ARG A C 1
ATOM 1336 O O . ARG A 1 167 ? 5.437 23.739 -10.323 1.00 77.44 167 ARG A O 1
ATOM 1343 N N . THR A 1 168 ? 3.700 22.413 -10.881 1.00 66.81 168 THR A N 1
ATOM 1344 C CA . THR A 1 168 ? 3.223 23.146 -12.067 1.00 66.81 168 THR A CA 1
ATOM 1345 C C . THR A 1 168 ? 2.166 24.161 -11.691 1.00 66.81 168 THR A C 1
ATOM 1347 O O . THR A 1 168 ? 2.271 25.302 -12.184 1.00 66.81 168 THR A O 1
#

InterPro domains:
  IPR052137 Universal small ribosomal subunit uS15 [PTHR46685] (29-157)

pLDDT: mean 75.06, std 21.35, range [31.89, 97.44]

Nearest PDB structures (foldseek):
  8csp-assembly1_L  TM=8.979E-01  e=1.393E-03  Homo sapiens
  8any-assembly1_AL  TM=8.998E-01  e=1.475E-03  Homo sapiens
  6zsd-assembly1_AL  TM=8.646E-01  e=1.393E-03  Homo sapiens
  8csr-assembly1_L  TM=8.989E-01  e=2.196E-03  Homo sapiens
  6zsc-assembly1_AL  TM=8.693E-01  e=3.462E-03  Homo sapiens

Solvent-accessible surface area (backbone atoms only — not comparable to full-atom values): 11490 Å² total; per-residue (Å²): 134,90,88,80,88,82,90,85,89,84,88,80,81,82,78,80,83,88,78,79,91,78,89,82,81,92,77,88,78,84,81,77,73,74,78,80,72,79,87,72,80,69,90,75,63,100,63,84,73,70,78,72,70,83,60,85,83,51,100,58,92,86,72,84,76,78,90,70,60,63,75,76,76,40,85,73,82,74,63,78,85,71,90,77,69,47,78,41,60,36,78,84,53,82,82,39,67,64,57,73,72,44,54,71,70,58,44,48,61,47,9,37,70,67,43,54,77,64,46,53,48,50,44,50,50,50,58,60,30,57,77,60,38,91,48,98,83,52,78,78,48,69,56,31,50,50,42,53,50,51,50,52,52,37,53,52,49,51,53,54,51,51,57,52,63,75,72,109

Foldseek 3Di:
DDDDDDDDDDDDDDDDDDDDDDDDDDDDDDDPDDPPDPPPPPPPDPPCPPDPPPPVPDPDDDDDDDDDDCLCPDDDNPLDLDDDDQLAFFPPCPPPPCLVVDDPVSSNCRGNVVPDPVRVLVVSLLVQLVVQDPDNPRCPDPSSVVSNVVSVSSVVSVVVVVVVVVVD

Mean predicted aligned error: 16.85 Å

Radius of gyration: 35.24 Å; Cα contacts (8 Å, |Δi|>4): 75; chains: 1; bounding box: 82×75×77 Å

Secondary structure (DSSP, 8-state):
--------------------------------PPP----------S---------TTSSS---PPP---HHHHSS----------TTSBPTT-TT-HHHHHS-HHHHHHTBGGG--HHHHHHHHHHHHHHTT-SSTT--SSHHHHHHHHHHHHHHHHHHHHHHHHHH-